Protein AF-A0A355M5H6-F1 (afdb_monomer_lite)

pLDDT: mean 75.2, std 12.37, range [38.09, 90.81]

Secondary structure (DSSP, 8-state):
-HHHHHHHHSSHHHHHHHHHHHHHS-EEEEEETTTTEEEEEEEPPS-GGGHHHHHHHHHHHHHTTPBPTTSSPEEEEEEE---

Sequence (83 aa):
MANLMVKECGTFEQARALLRDVFLSEADLIPDNKNKILTVRLHNLSSRAHDKILDQLITVLNEAEVNFPGTNMLLHYTRIGSS

Structure (mmCIF, N/CA/C/O backbone):
data_AF-A0A355M5H6-F1
#
_entry.id   AF-A0A355M5H6-F1
#
loop_
_atom_site.group_PDB
_atom_site.id
_atom_site.type_symbol
_atom_site.label_atom_id
_atom_site.label_alt_id
_atom_site.label_comp_id
_atom_site.label_asym_id
_atom_site.label_entity_id
_atom_site.label_seq_id
_atom_site.pdbx_PDB_ins_code
_atom_site.Cartn_x
_atom_site.Cartn_y
_atom_site.Cartn_z
_atom_site.occupancy
_atom_site.B_iso_or_equiv
_atom_site.auth_seq_id
_atom_site.auth_comp_id
_atom_site.auth_asym_id
_atom_site.auth_atom_id
_atom_site.pdbx_PDB_model_num
ATOM 1 N N . MET A 1 1 ? 3.373 13.289 -6.917 1.00 52.06 1 MET A N 1
ATOM 2 C CA . MET A 1 1 ? 3.788 11.897 -6.623 1.00 52.06 1 MET A CA 1
ATOM 3 C C . MET A 1 1 ? 4.592 11.254 -7.753 1.00 52.06 1 MET A C 1
ATOM 5 O O . MET A 1 1 ? 5.702 10.833 -7.480 1.00 52.06 1 MET A O 1
ATOM 9 N N . ALA A 1 2 ? 4.143 11.257 -9.016 1.00 52.62 2 ALA A N 1
ATOM 10 C CA . ALA A 1 2 ? 4.883 10.623 -10.127 1.00 52.62 2 ALA A CA 1
ATOM 11 C C . ALA A 1 2 ? 6.336 11.116 -10.338 1.00 52.62 2 ALA A C 1
ATOM 13 O O . ALA A 1 2 ? 7.181 10.341 -10.769 1.00 52.62 2 ALA A O 1
ATOM 14 N N . ASN A 1 3 ? 6.663 12.362 -9.967 1.00 54.25 3 ASN A N 1
ATOM 15 C CA . ASN A 1 3 ? 8.019 12.909 -10.113 1.00 54.25 3 ASN A CA 1
ATOM 16 C C . ASN A 1 3 ? 9.076 12.243 -9.200 1.00 54.25 3 ASN A C 1
ATOM 18 O O . ASN A 1 3 ? 10.261 12.326 -9.502 1.00 54.25 3 ASN A O 1
ATOM 22 N N . LEU A 1 4 ? 8.671 11.561 -8.115 1.00 60.66 4 LEU A N 1
ATOM 23 C CA . LEU A 1 4 ? 9.605 10.788 -7.277 1.00 60.66 4 LEU A CA 1
ATOM 24 C C . LEU A 1 4 ? 10.066 9.493 -7.961 1.00 60.66 4 LEU A C 1
ATOM 26 O O . LEU A 1 4 ? 11.175 9.033 -7.717 1.00 60.66 4 LEU A O 1
ATOM 30 N N . MET A 1 5 ? 9.235 8.934 -8.843 1.00 55.59 5 MET A N 1
ATOM 31 C CA . MET A 1 5 ? 9.489 7.653 -9.507 1.00 55.59 5 MET A CA 1
ATOM 32 C C . MET A 1 5 ? 10.205 7.786 -10.853 1.00 55.59 5 MET A C 1
ATOM 34 O O . MET A 1 5 ? 10.735 6.804 -11.364 1.00 55.59 5 MET A O 1
ATOM 38 N N . VAL A 1 6 ? 10.267 8.994 -11.430 1.00 58.84 6 VAL A N 1
ATOM 39 C CA . VAL A 1 6 ? 10.963 9.247 -12.710 1.00 58.84 6 VAL A CA 1
ATOM 40 C C . VAL A 1 6 ? 12.437 8.852 -12.643 1.00 58.84 6 VAL A C 1
ATOM 42 O O . VAL A 1 6 ? 12.987 8.400 -13.641 1.00 58.84 6 VAL A O 1
ATOM 45 N N . LYS A 1 7 ? 13.066 8.974 -11.466 1.00 56.78 7 LYS A N 1
ATOM 46 C CA . LYS A 1 7 ? 14.472 8.601 -11.260 1.00 56.78 7 LYS A CA 1
ATOM 47 C C . LYS A 1 7 ? 14.756 7.118 -11.511 1.00 56.78 7 LYS A C 1
ATOM 49 O O . LYS A 1 7 ? 15.856 6.803 -11.943 1.00 56.78 7 LYS A O 1
ATOM 54 N N . GLU A 1 8 ? 13.790 6.237 -11.257 1.00 59.91 8 GLU A N 1
ATOM 55 C CA . GLU A 1 8 ? 13.959 4.783 -11.392 1.00 59.91 8 GLU A CA 1
ATOM 56 C C . GLU A 1 8 ? 13.227 4.229 -12.632 1.00 59.91 8 GLU A C 1
ATOM 58 O O . GLU A 1 8 ? 13.743 3.325 -13.280 1.00 59.91 8 GLU A O 1
ATOM 63 N N . CYS A 1 9 ? 12.085 4.807 -13.038 1.00 55.31 9 CYS A N 1
ATOM 64 C CA . CYS A 1 9 ? 11.371 4.436 -14.275 1.00 55.31 9 CYS A CA 1
ATOM 65 C C . CYS A 1 9 ? 11.933 5.103 -15.547 1.00 55.31 9 CYS A C 1
ATOM 67 O O . CYS A 1 9 ? 11.434 4.870 -16.645 1.00 55.31 9 CYS A O 1
ATOM 69 N N . GLY A 1 10 ? 12.899 6.014 -15.429 1.00 63.75 10 GLY A N 1
ATOM 70 C CA . GLY A 1 10 ? 13.497 6.754 -16.548 1.00 63.75 10 GLY A CA 1
ATOM 71 C C . GLY A 1 10 ? 12.605 7.844 -17.163 1.00 63.75 10 GLY A C 1
ATOM 72 O O . GLY A 1 10 ? 13.105 8.906 -17.523 1.00 63.75 10 GLY A O 1
ATOM 73 N N . THR A 1 11 ? 11.285 7.639 -17.260 1.00 70.38 11 THR A N 1
ATOM 74 C CA . THR A 1 11 ? 10.331 8.627 -17.797 1.00 70.38 11 THR A CA 1
ATOM 75 C C . THR A 1 11 ? 9.071 8.767 -16.943 1.00 70.38 11 THR A C 1
ATOM 77 O O . THR A 1 11 ? 8.607 7.828 -16.295 1.00 70.38 11 THR A O 1
ATOM 80 N N . PHE A 1 12 ? 8.478 9.965 -16.969 1.00 71.19 12 PHE A N 1
ATOM 81 C CA . PHE A 1 12 ? 7.238 10.284 -16.251 1.00 71.19 12 PHE A CA 1
ATOM 82 C C . PHE A 1 12 ? 6.039 9.456 -16.716 1.00 71.19 12 PHE A C 1
ATOM 84 O O . PHE A 1 12 ? 5.193 9.092 -15.903 1.00 71.19 12 PHE A O 1
ATOM 91 N N . GLU A 1 13 ? 5.979 9.110 -18.000 1.00 72.12 13 GLU A N 1
ATOM 92 C CA . GLU A 1 13 ? 4.917 8.258 -18.535 1.00 72.12 13 GLU A CA 1
ATOM 93 C C . GLU A 1 13 ? 4.986 6.837 -17.979 1.00 72.12 13 GLU A C 1
ATOM 95 O O . GLU A 1 13 ? 3.958 6.312 -17.560 1.00 72.12 13 GLU A O 1
ATOM 100 N N . GLN A 1 14 ? 6.183 6.250 -17.882 1.00 68.25 14 GLN A N 1
ATOM 101 C CA . GLN A 1 14 ? 6.366 4.923 -17.287 1.00 68.25 14 GLN A CA 1
ATOM 102 C C . GLN A 1 14 ? 6.076 4.930 -15.784 1.00 68.25 14 GLN A C 1
ATOM 104 O O . GLN A 1 14 ? 5.366 4.058 -15.293 1.00 68.25 14 GLN A O 1
ATOM 109 N N . ALA A 1 15 ? 6.536 5.956 -15.062 1.00 69.56 15 ALA A N 1
ATOM 110 C CA . ALA A 1 15 ? 6.188 6.149 -13.655 1.00 69.56 15 ALA A CA 1
ATOM 111 C C . ALA A 1 15 ? 4.667 6.271 -13.447 1.00 69.56 15 ALA A C 1
AT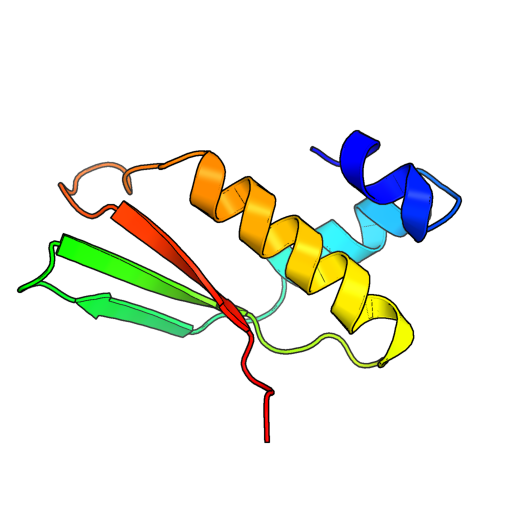OM 113 O O . ALA A 1 15 ? 4.106 5.680 -12.527 1.00 69.56 15 ALA A O 1
ATOM 114 N N . ARG A 1 16 ? 3.977 7.020 -14.315 1.00 74.38 16 ARG A N 1
ATOM 115 C CA . ARG A 1 16 ? 2.522 7.194 -14.244 1.00 74.38 16 ARG A CA 1
ATOM 116 C C . ARG A 1 16 ? 1.768 5.921 -14.621 1.00 74.38 16 ARG A C 1
ATOM 118 O O . ARG A 1 16 ? 0.766 5.628 -13.978 1.00 74.38 16 ARG A O 1
ATOM 125 N N . ALA A 1 17 ? 2.219 5.192 -15.640 1.00 75.31 17 ALA A N 1
ATOM 126 C CA . ALA A 1 17 ? 1.635 3.914 -16.039 1.00 75.31 17 ALA A CA 1
ATOM 127 C C . ALA A 1 17 ? 1.752 2.885 -14.909 1.00 75.31 17 ALA A C 1
ATOM 129 O O . ALA A 1 17 ? 0.758 2.261 -14.558 1.00 75.31 17 ALA A O 1
ATOM 130 N N . LEU A 1 18 ? 2.921 2.808 -14.267 1.00 71.94 18 LEU A N 1
ATOM 131 C CA . LEU A 1 18 ? 3.149 1.941 -13.115 1.00 71.94 18 LEU A CA 1
ATOM 132 C C . LEU A 1 18 ? 2.267 2.332 -11.931 1.00 71.94 18 LEU A C 1
ATOM 134 O O . LEU A 1 18 ? 1.580 1.479 -11.386 1.00 71.94 18 LEU A O 1
ATOM 138 N N . LEU A 1 19 ? 2.223 3.617 -11.560 1.00 73.44 19 LEU A N 1
ATOM 139 C CA .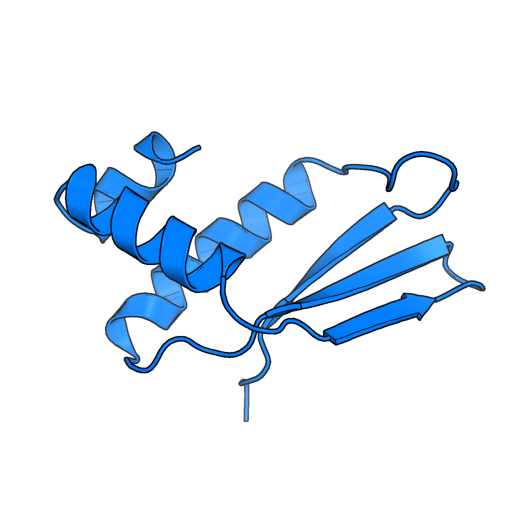 LEU A 1 19 ? 1.324 4.083 -10.499 1.00 73.44 19 LEU A CA 1
ATOM 140 C C . LEU A 1 19 ? -0.127 3.738 -10.808 1.00 73.44 19 LEU A C 1
ATOM 142 O O . LEU A 1 19 ? -0.846 3.278 -9.932 1.00 73.44 19 LEU A O 1
ATOM 146 N N . ARG A 1 20 ? -0.557 3.954 -12.050 1.00 74.69 20 ARG A N 1
ATOM 147 C CA . ARG A 1 20 ? -1.912 3.632 -12.481 1.00 74.69 20 ARG A CA 1
ATOM 148 C C . ARG A 1 20 ? -2.199 2.139 -12.337 1.00 74.69 20 ARG A C 1
ATOM 150 O O . ARG A 1 20 ? -3.258 1.814 -11.820 1.00 74.69 20 ARG A O 1
ATOM 157 N N . ASP A 1 21 ? -1.280 1.265 -12.728 1.00 73.88 21 ASP A N 1
ATOM 158 C CA . ASP A 1 21 ? -1.429 -0.178 -12.520 1.00 73.88 21 ASP A CA 1
ATOM 159 C C . ASP A 1 21 ? -1.457 -0.541 -11.032 1.00 73.88 21 ASP A C 1
ATOM 161 O O . ASP A 1 21 ? -2.304 -1.329 -10.629 1.00 73.88 21 ASP A O 1
ATOM 165 N N . VAL A 1 22 ? -0.622 0.079 -10.187 1.00 73.81 22 VAL A N 1
ATOM 166 C CA . VAL A 1 22 ? -0.674 -0.124 -8.725 1.00 73.81 22 VAL A CA 1
ATOM 167 C C . VAL A 1 22 ? -2.025 0.316 -8.150 1.00 73.81 22 VAL A C 1
ATOM 169 O O . VAL A 1 22 ? -2.590 -0.389 -7.324 1.00 73.81 22 VAL A O 1
ATOM 172 N N . PHE A 1 23 ? -2.559 1.463 -8.581 1.00 69.75 23 PHE A N 1
ATOM 173 C CA . PHE A 1 23 ? -3.844 1.985 -8.099 1.00 69.75 23 PHE A CA 1
ATOM 174 C C . PHE A 1 23 ? -5.062 1.234 -8.651 1.00 69.75 23 PHE A C 1
ATOM 176 O O . PHE A 1 23 ? -6.127 1.289 -8.043 1.00 69.75 23 PHE A O 1
ATOM 183 N N . LEU A 1 24 ? -4.931 0.589 -9.811 1.00 72.25 24 LEU A N 1
ATOM 184 C CA . LEU A 1 24 ? -5.973 -0.251 -10.406 1.00 72.25 24 LEU A CA 1
ATOM 185 C C . LEU A 1 24 ? -5.878 -1.710 -9.956 1.00 72.25 24 LEU A C 1
ATOM 187 O O . LEU A 1 24 ? -6.851 -2.446 -10.105 1.00 72.25 24 LEU A O 1
ATOM 191 N N . SER A 1 25 ? -4.724 -2.127 -9.440 1.00 70.56 25 SER A N 1
ATOM 192 C CA . SER A 1 25 ? -4.540 -3.451 -8.868 1.00 70.56 25 SER A CA 1
A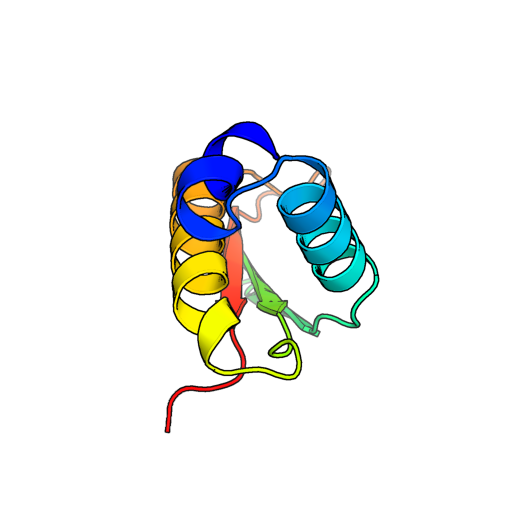TOM 193 C C . SER A 1 25 ? -5.446 -3.621 -7.661 1.00 70.56 25 SER A C 1
ATOM 195 O O . SER A 1 25 ? -5.616 -2.716 -6.842 1.00 70.56 25 SER A O 1
ATOM 197 N N . GLU A 1 26 ? -5.970 -4.832 -7.518 1.00 73.62 26 GLU A N 1
ATOM 198 C CA . GLU A 1 26 ? -6.566 -5.257 -6.263 1.00 73.62 26 GLU A CA 1
ATOM 199 C C . GLU A 1 26 ? -5.510 -5.140 -5.157 1.00 73.62 26 GLU A C 1
ATOM 201 O O . GLU A 1 26 ? -4.320 -5.394 -5.382 1.00 73.62 26 GLU A O 1
ATOM 206 N N . ALA A 1 27 ? -5.946 -4.676 -3.990 1.00 80.19 27 ALA A N 1
ATOM 207 C CA . ALA A 1 27 ? -5.136 -4.522 -2.795 1.00 80.19 27 ALA A CA 1
ATOM 208 C C . ALA A 1 27 ? -5.952 -5.006 -1.598 1.00 80.19 27 ALA A C 1
ATOM 210 O O . ALA A 1 27 ? -7.111 -4.611 -1.438 1.00 80.19 27 ALA A O 1
ATOM 211 N N . ASP A 1 28 ? -5.351 -5.834 -0.745 1.00 83.31 28 ASP A N 1
ATOM 212 C CA . ASP A 1 28 ? -6.024 -6.264 0.477 1.00 83.31 28 ASP A CA 1
ATOM 213 C C . ASP A 1 28 ? -6.011 -5.124 1.497 1.00 83.31 28 ASP A C 1
ATOM 215 O O . ASP A 1 28 ? -4.956 -4.596 1.859 1.00 83.31 28 ASP A O 1
ATOM 219 N N . LEU A 1 29 ? -7.189 -4.779 2.006 1.00 85.00 29 LEU A N 1
ATOM 220 C CA . LEU A 1 29 ? -7.365 -3.829 3.098 1.00 85.00 29 LEU A CA 1
ATOM 221 C C . LEU A 1 29 ? -7.596 -4.608 4.391 1.00 85.00 29 LEU A C 1
ATOM 223 O O . LEU A 1 29 ? -8.657 -5.198 4.588 1.00 85.00 29 LEU A O 1
ATOM 227 N N . ILE A 1 30 ? -6.603 -4.608 5.278 1.00 86.88 30 ILE A N 1
ATOM 228 C CA . ILE A 1 30 ? -6.659 -5.310 6.562 1.00 86.88 30 ILE A CA 1
ATOM 229 C C . ILE A 1 30 ? -6.735 -4.274 7.689 1.00 86.88 30 ILE A C 1
ATOM 231 O O . ILE A 1 30 ? -5.713 -3.686 8.054 1.00 86.88 30 ILE A O 1
ATOM 235 N N . PRO A 1 31 ? -7.932 -4.020 8.246 1.00 87.44 31 PRO A N 1
ATOM 236 C CA . PRO A 1 31 ? -8.087 -3.112 9.372 1.00 87.44 31 PRO A CA 1
ATOM 237 C C . PRO A 1 31 ? -7.594 -3.762 10.670 1.00 87.44 31 PRO A C 1
ATOM 239 O O . PRO A 1 31 ? -8.132 -4.772 11.124 1.00 87.44 31 PRO A O 1
ATOM 242 N N . ASP A 1 32 ? -6.614 -3.141 11.318 1.00 89.56 32 ASP A N 1
ATOM 243 C CA . ASP A 1 32 ? -6.198 -3.439 12.684 1.00 89.56 32 ASP A CA 1
ATOM 244 C C . ASP A 1 32 ? -6.797 -2.407 13.643 1.00 89.56 32 ASP A C 1
ATOM 246 O O . ASP A 1 32 ? -6.287 -1.301 13.852 1.00 89.56 32 ASP A O 1
ATOM 250 N N . ASN A 1 33 ? -7.908 -2.798 14.263 1.00 83.50 33 ASN A N 1
ATOM 251 C CA . ASN A 1 33 ? -8.636 -1.939 15.188 1.00 83.50 33 ASN A CA 1
ATOM 252 C C . ASN A 1 33 ? -7.912 -1.735 16.532 1.00 83.50 33 ASN A C 1
ATOM 254 O O . ASN A 1 33 ? -8.223 -0.782 17.244 1.00 83.50 33 ASN A O 1
ATOM 258 N N . LYS A 1 34 ? -6.965 -2.611 16.900 1.00 85.38 34 LYS A N 1
ATOM 259 C CA . LYS A 1 34 ? -6.218 -2.501 18.163 1.00 85.38 34 LYS A CA 1
ATOM 260 C C . LYS A 1 34 ? -5.113 -1.462 18.047 1.00 85.38 34 LYS A C 1
ATOM 262 O O . LYS A 1 34 ? -4.983 -0.613 18.922 1.00 85.38 34 LYS A O 1
ATOM 267 N N . ASN A 1 35 ? -4.360 -1.519 16.953 1.00 87.25 35 ASN A N 1
ATOM 268 C CA . ASN A 1 35 ? -3.270 -0.583 16.694 1.00 87.25 35 ASN A CA 1
ATOM 269 C C . ASN A 1 35 ? -3.740 0.693 15.984 1.00 87.25 35 ASN A C 1
ATOM 271 O O . ASN A 1 35 ? -2.966 1.635 15.858 1.00 87.25 35 ASN A O 1
ATOM 275 N N . LYS A 1 36 ? -5.013 0.740 15.556 1.00 89.38 36 LYS A N 1
ATOM 276 C CA . LYS A 1 36 ? -5.573 1.796 14.702 1.00 89.38 36 LYS A CA 1
ATOM 277 C C . LYS A 1 36 ? -4.743 1.962 13.431 1.00 89.38 36 LYS A C 1
ATOM 279 O O . LYS A 1 36 ? -4.381 3.070 13.051 1.00 89.38 36 LYS A O 1
ATOM 284 N N . ILE A 1 37 ? -4.433 0.845 12.791 1.00 90.81 37 ILE A N 1
ATOM 285 C CA . ILE A 1 37 ? -3.667 0.812 11.549 1.00 90.81 37 ILE A CA 1
ATOM 286 C C . ILE A 1 37 ? -4.537 0.145 10.494 1.00 90.81 37 ILE A C 1
ATOM 288 O O . ILE A 1 37 ? -5.126 -0.900 10.745 1.00 90.81 37 ILE A O 1
ATOM 292 N N . LEU A 1 38 ? -4.638 0.746 9.317 1.00 89.38 38 LEU A N 1
ATOM 293 C CA . LEU A 1 38 ? -5.252 0.128 8.154 1.00 89.38 38 LEU A CA 1
ATOM 294 C C . LEU A 1 38 ? -4.136 -0.308 7.212 1.00 89.38 38 LEU A C 1
ATOM 296 O O . LEU A 1 38 ? -3.529 0.518 6.528 1.00 89.38 38 LEU A O 1
ATOM 300 N N . THR A 1 39 ? -3.858 -1.608 7.200 1.00 90.00 39 THR A N 1
ATOM 301 C CA . THR A 1 39 ? -2.798 -2.163 6.366 1.00 90.00 39 THR A CA 1
ATOM 302 C C . THR A 1 39 ? -3.314 -2.358 4.947 1.00 90.00 39 THR A C 1
ATOM 304 O O . THR A 1 39 ? -4.209 -3.169 4.717 1.00 90.00 39 THR A O 1
ATOM 307 N N . VAL A 1 40 ? -2.736 -1.631 3.997 1.00 87.19 40 VAL A N 1
ATOM 308 C CA . VAL A 1 40 ? -2.982 -1.763 2.562 1.00 87.19 40 VAL A CA 1
ATOM 309 C C . VAL A 1 40 ? -1.895 -2.666 1.987 1.00 87.19 40 VAL A C 1
ATOM 311 O O . VAL A 1 40 ? -0.724 -2.280 1.935 1.00 87.19 40 VAL A O 1
ATOM 314 N N . ARG A 1 41 ? -2.253 -3.883 1.581 1.00 85.75 41 ARG A N 1
ATOM 315 C CA . ARG A 1 41 ? -1.313 -4.825 0.969 1.00 85.75 41 ARG A CA 1
ATOM 316 C C . ARG A 1 41 ? -1.409 -4.731 -0.545 1.00 85.75 41 ARG A C 1
ATOM 318 O O . ARG A 1 41 ? -2.403 -5.127 -1.142 1.00 85.75 41 ARG A O 1
ATOM 325 N N . LEU A 1 42 ? -0.355 -4.218 -1.159 1.00 79.31 42 LEU A N 1
ATOM 326 C CA . LEU A 1 42 ? -0.228 -4.109 -2.604 1.00 79.31 42 LEU A CA 1
ATOM 327 C C . LEU A 1 42 ? 0.242 -5.451 -3.178 1.00 79.31 42 LEU A C 1
ATOM 329 O O . LEU A 1 42 ? 1.233 -6.024 -2.711 1.00 79.31 42 LEU A O 1
ATOM 333 N N . HIS A 1 43 ? -0.460 -5.956 -4.192 1.00 74.00 43 HIS A N 1
ATOM 334 C CA . HIS A 1 43 ? -0.029 -7.135 -4.940 1.00 74.00 43 HIS A CA 1
ATOM 335 C C . HIS A 1 43 ? 1.111 -6.732 -5.886 1.00 74.00 43 HIS A C 1
ATOM 337 O O . HIS A 1 43 ? 1.099 -5.651 -6.475 1.00 74.00 43 HIS A O 1
ATOM 343 N N . ASN A 1 44 ? 2.147 -7.568 -5.983 1.00 63.59 44 ASN A N 1
ATOM 344 C CA . ASN A 1 44 ? 3.335 -7.251 -6.770 1.00 63.59 44 ASN A CA 1
ATOM 345 C C . ASN A 1 44 ? 2.970 -7.119 -8.257 1.00 63.59 44 ASN A C 1
ATOM 347 O O . ASN A 1 44 ? 2.359 -8.022 -8.828 1.00 63.59 44 ASN A O 1
ATOM 351 N N . LEU A 1 45 ? 3.399 -6.031 -8.898 1.00 59.78 45 LEU A N 1
ATOM 352 C CA . LEU A 1 45 ? 3.352 -5.933 -10.354 1.00 59.78 45 LEU A CA 1
ATOM 353 C C . LEU A 1 45 ? 4.409 -6.871 -10.958 1.00 59.78 45 LEU A C 1
ATOM 355 O O . LEU A 1 45 ? 5.455 -7.131 -10.365 1.00 59.78 45 LEU A O 1
ATOM 359 N N . SER A 1 46 ? 4.120 -7.409 -12.137 1.00 55.53 46 SER A N 1
ATOM 360 C CA . SER A 1 46 ? 4.654 -8.652 -12.720 1.00 55.53 46 SER A CA 1
ATOM 361 C C . SER A 1 46 ? 6.169 -8.730 -13.006 1.00 55.53 46 SER A C 1
ATOM 363 O O . SER A 1 46 ? 6.601 -9.658 -13.686 1.00 55.53 46 SER A O 1
ATOM 365 N N . SER A 1 47 ? 7.004 -7.789 -12.555 1.00 59.47 47 SER A N 1
ATOM 366 C CA . SER A 1 47 ? 8.440 -7.774 -12.871 1.00 59.47 47 SER A CA 1
ATOM 367 C C . SER A 1 47 ? 9.299 -7.294 -11.702 1.00 59.47 47 SER A C 1
ATOM 369 O O . SER A 1 47 ? 9.082 -6.204 -11.180 1.00 59.47 47 SER A O 1
ATOM 371 N N . ARG A 1 48 ? 10.343 -8.074 -11.374 1.00 63.19 48 ARG A N 1
ATOM 372 C CA . ARG A 1 48 ? 11.334 -7.804 -10.308 1.00 63.19 48 ARG A CA 1
ATOM 373 C C . ARG A 1 48 ? 12.027 -6.444 -10.423 1.00 63.19 48 ARG A C 1
ATOM 375 O O . ARG A 1 48 ? 12.510 -5.911 -9.431 1.00 63.19 48 ARG A O 1
ATOM 382 N N . ALA A 1 49 ? 12.089 -5.874 -11.627 1.00 61.25 49 ALA A N 1
ATOM 383 C CA . ALA A 1 49 ? 12.630 -4.531 -11.839 1.00 61.25 49 ALA A CA 1
ATOM 384 C C . ALA A 1 49 ? 11.800 -3.445 -11.128 1.00 61.25 49 ALA A C 1
ATOM 386 O O . ALA A 1 49 ? 12.327 -2.390 -10.788 1.00 61.25 49 ALA A O 1
ATOM 387 N N . HIS A 1 50 ? 10.519 -3.713 -10.868 1.00 65.44 50 HIS A N 1
ATOM 388 C CA . HIS A 1 50 ? 9.602 -2.783 -10.220 1.00 65.44 50 HIS A CA 1
ATOM 389 C C . HIS A 1 50 ? 9.538 -2.945 -8.698 1.00 65.44 50 HIS A C 1
ATOM 391 O O . HIS A 1 50 ? 8.983 -2.070 -8.040 1.00 65.44 50 HIS A O 1
ATOM 397 N N . ASP A 1 51 ? 10.142 -3.994 -8.128 1.00 71.81 51 ASP A N 1
ATOM 398 C CA . ASP A 1 51 ? 10.124 -4.237 -6.678 1.00 71.81 51 ASP A CA 1
ATOM 399 C C . ASP A 1 51 ? 10.778 -3.074 -5.922 1.00 71.81 51 ASP A C 1
ATOM 401 O O . ASP A 1 51 ? 10.209 -2.542 -4.975 1.00 71.81 51 ASP A O 1
ATOM 405 N N . LYS A 1 52 ? 11.929 -2.593 -6.411 1.00 73.56 52 LYS A N 1
ATOM 406 C CA . LYS A 1 52 ? 12.653 -1.464 -5.808 1.00 73.56 52 LYS A CA 1
ATOM 407 C C . LYS A 1 52 ? 11.868 -0.150 -5.887 1.00 73.56 52 LYS A C 1
ATOM 409 O O . LYS A 1 52 ? 11.873 0.639 -4.944 1.00 73.56 52 LYS A O 1
ATOM 414 N N . ILE A 1 53 ? 11.166 0.064 -6.999 1.00 74.25 53 ILE A N 1
ATOM 415 C CA . ILE A 1 53 ? 10.304 1.232 -7.218 1.00 74.25 53 ILE A CA 1
ATOM 416 C C . ILE A 1 53 ? 9.095 1.183 -6.275 1.00 74.25 53 ILE A C 1
ATOM 418 O O . ILE A 1 53 ? 8.702 2.206 -5.713 1.00 74.25 53 ILE A O 1
ATOM 422 N N . LEU A 1 54 ? 8.523 -0.007 -6.079 1.00 76.12 54 LEU A N 1
ATOM 423 C CA . LEU A 1 54 ? 7.397 -0.231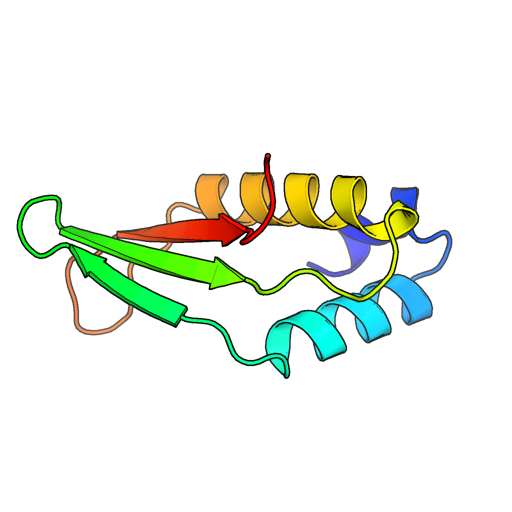 -5.181 1.00 76.12 54 LEU A CA 1
ATOM 424 C C . LEU A 1 54 ? 7.801 -0.068 -3.711 1.00 76.12 54 LEU A C 1
ATOM 426 O O . LEU A 1 54 ? 7.080 0.588 -2.967 1.00 76.12 54 LEU A O 1
ATOM 430 N N . ASP A 1 55 ? 8.960 -0.588 -3.301 1.00 79.19 55 ASP A N 1
ATOM 431 C CA . ASP A 1 55 ? 9.478 -0.403 -1.941 1.00 79.19 55 ASP A CA 1
ATOM 432 C C . ASP A 1 55 ? 9.698 1.087 -1.635 1.00 79.19 55 ASP A C 1
ATOM 434 O O . ASP A 1 55 ? 9.256 1.576 -0.597 1.00 79.19 55 ASP A O 1
ATOM 438 N N . GLN A 1 56 ? 10.281 1.851 -2.569 1.00 78.44 56 GLN A N 1
ATOM 439 C CA . GLN A 1 56 ? 10.414 3.305 -2.411 1.00 78.44 56 GLN A CA 1
ATOM 440 C C . GLN A 1 56 ? 9.061 4.018 -2.323 1.00 78.44 56 GLN A C 1
ATOM 442 O O . GLN A 1 56 ? 8.905 4.937 -1.518 1.00 78.44 56 GLN A O 1
ATOM 447 N N . LEU A 1 57 ? 8.075 3.606 -3.127 1.00 78.56 57 LEU A N 1
ATOM 448 C CA . LEU A 1 57 ? 6.720 4.145 -3.031 1.00 78.56 57 LEU A CA 1
ATOM 449 C C . LEU A 1 57 ? 6.134 3.908 -1.645 1.00 78.56 57 LEU A C 1
ATOM 451 O O . LEU A 1 57 ? 5.593 4.830 -1.044 1.00 78.56 57 LEU A O 1
ATOM 455 N N . ILE A 1 58 ? 6.244 2.675 -1.154 1.00 81.75 58 ILE A N 1
ATOM 456 C CA . ILE A 1 58 ? 5.724 2.261 0.145 1.00 81.75 58 ILE A CA 1
ATOM 457 C C . ILE A 1 58 ? 6.371 3.081 1.259 1.00 81.75 58 ILE A C 1
ATOM 459 O O . ILE A 1 58 ? 5.654 3.570 2.129 1.00 81.75 58 ILE A O 1
ATOM 463 N N . THR A 1 59 ? 7.690 3.296 1.216 1.00 83.88 59 THR A N 1
ATOM 464 C CA . THR A 1 59 ? 8.380 4.165 2.178 1.00 83.88 59 THR A CA 1
ATOM 465 C C . THR A 1 59 ? 7.779 5.566 2.179 1.00 83.88 59 THR A C 1
ATOM 467 O O . THR A 1 59 ? 7.352 6.033 3.227 1.00 83.88 59 THR A O 1
ATOM 470 N N . VAL A 1 60 ? 7.651 6.198 1.011 1.00 83.81 60 VAL A N 1
ATOM 471 C CA . VAL A 1 60 ? 7.115 7.565 0.896 1.00 83.81 60 VAL A CA 1
ATOM 472 C C . VAL A 1 60 ? 5.654 7.648 1.350 1.00 83.81 60 VAL A C 1
ATOM 474 O O . VAL A 1 60 ? 5.254 8.619 1.987 1.00 83.81 60 VAL A O 1
ATOM 477 N N . LEU A 1 61 ? 4.837 6.645 1.020 1.00 83.38 61 LEU A N 1
ATOM 478 C CA . LEU A 1 61 ? 3.433 6.597 1.431 1.00 83.38 61 LEU A CA 1
ATOM 479 C C . LEU A 1 61 ? 3.284 6.411 2.946 1.00 83.38 61 LEU A C 1
ATOM 481 O O . LEU A 1 61 ? 2.394 7.015 3.540 1.00 83.38 61 LEU A O 1
ATOM 485 N N . ASN A 1 62 ? 4.155 5.610 3.561 1.00 86.75 62 ASN A N 1
ATOM 486 C CA . ASN A 1 62 ? 4.185 5.412 5.009 1.00 86.75 62 ASN A CA 1
ATOM 487 C C . ASN A 1 62 ? 4.738 6.641 5.749 1.00 86.75 62 ASN A C 1
ATOM 489 O O . ASN A 1 62 ? 4.209 6.995 6.796 1.00 86.75 62 ASN A O 1
ATOM 493 N N . GLU A 1 63 ? 5.740 7.328 5.193 1.00 86.38 63 GLU A N 1
ATOM 494 C CA . GLU A 1 63 ? 6.265 8.595 5.731 1.00 86.38 63 GLU A CA 1
ATOM 495 C C . GLU A 1 63 ? 5.245 9.738 5.673 1.00 86.38 63 GLU A C 1
ATOM 497 O O . GLU A 1 63 ? 5.328 10.681 6.453 1.00 86.38 63 GLU A O 1
ATOM 502 N N . ALA A 1 64 ? 4.271 9.671 4.763 1.00 83.75 64 ALA A N 1
ATOM 503 C CA . ALA A 1 64 ? 3.207 10.665 4.687 1.00 83.75 64 ALA A CA 1
ATOM 504 C C . ALA A 1 64 ? 2.200 10.568 5.852 1.00 83.75 64 ALA A C 1
ATOM 506 O O . ALA A 1 64 ? 1.355 11.456 5.968 1.00 83.75 64 ALA A O 1
ATOM 507 N N . GLU A 1 65 ? 2.268 9.507 6.672 1.00 85.69 65 GLU A N 1
ATOM 508 C CA . GLU A 1 65 ? 1.463 9.296 7.887 1.00 85.69 65 GLU A CA 1
ATOM 509 C C . GLU A 1 65 ? -0.024 9.651 7.701 1.00 85.69 65 GLU A C 1
ATOM 511 O O . GLU A 1 65 ? -0.653 10.359 8.492 1.00 85.69 65 GLU A O 1
ATOM 516 N N . VAL A 1 66 ? -0.602 9.181 6.595 1.00 86.81 66 VAL A N 1
ATOM 517 C CA . VAL A 1 66 ? -1.959 9.561 6.198 1.00 86.81 66 VAL A CA 1
ATOM 518 C C . VAL A 1 66 ? -2.982 8.770 7.006 1.00 86.81 66 VAL A C 1
ATOM 520 O O . VAL A 1 66 ? -2.982 7.542 6.998 1.00 86.81 66 VAL A O 1
ATOM 523 N N . ASN A 1 67 ? -3.917 9.469 7.646 1.00 89.44 67 ASN A N 1
ATOM 524 C CA . ASN A 1 67 ? -5.065 8.833 8.285 1.00 89.44 67 ASN A CA 1
ATOM 525 C C . ASN A 1 67 ? -6.190 8.584 7.276 1.00 89.44 67 ASN A C 1
ATOM 527 O O . ASN A 1 67 ? -6.505 9.445 6.450 1.00 89.44 67 ASN A O 1
ATOM 531 N N . PHE A 1 68 ? -6.830 7.419 7.365 1.00 85.25 68 PHE A N 1
ATOM 532 C CA . PHE A 1 68 ? -7.952 7.084 6.500 1.00 85.25 68 PHE A CA 1
ATOM 533 C C . PHE A 1 68 ? -9.189 7.929 6.866 1.00 85.25 68 PHE A C 1
ATOM 535 O O . PHE A 1 68 ? -9.599 7.947 8.034 1.00 85.25 68 PHE A O 1
ATOM 542 N N . PRO A 1 69 ? -9.801 8.636 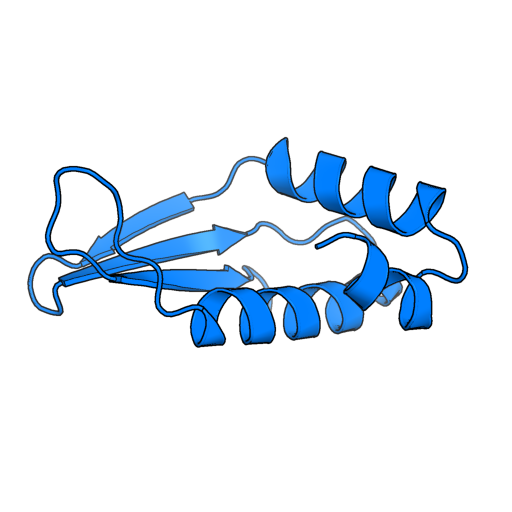5.896 1.00 84.75 69 PRO A N 1
ATOM 543 C CA . PRO A 1 69 ? -10.858 9.605 6.164 1.00 84.75 69 PRO A CA 1
ATOM 544 C C . PRO A 1 69 ? -12.063 8.958 6.850 1.00 84.75 69 PRO A C 1
ATOM 546 O O . PRO A 1 69 ? -12.503 7.870 6.488 1.00 84.75 69 PRO A O 1
ATOM 549 N N . GLY A 1 70 ? -12.608 9.643 7.857 1.00 84.25 70 GLY A N 1
ATOM 550 C CA . GLY A 1 70 ? -13.730 9.127 8.649 1.00 84.25 70 GLY A CA 1
ATOM 551 C C . GLY A 1 70 ? -13.341 8.057 9.675 1.00 84.25 70 GLY A C 1
ATOM 552 O O . GLY A 1 70 ? -14.215 7.530 10.358 1.00 84.25 70 GLY A O 1
ATOM 553 N N . THR A 1 71 ? -12.049 7.758 9.828 1.00 85.81 71 THR A N 1
ATOM 554 C CA . THR A 1 71 ? -11.529 6.862 10.866 1.00 85.81 71 THR A CA 1
ATOM 555 C C . THR A 1 71 ? -10.335 7.496 11.576 1.00 85.81 71 THR A C 1
ATOM 557 O O . THR A 1 71 ? -9.762 8.475 11.107 1.00 85.81 71 THR A O 1
ATOM 560 N N . ASN A 1 72 ? -9.938 6.923 12.712 1.00 86.19 72 ASN A N 1
ATOM 561 C CA . ASN A 1 72 ? -8.688 7.281 13.384 1.00 86.19 72 ASN A CA 1
ATOM 562 C C . ASN A 1 72 ? -7.574 6.271 13.057 1.00 86.19 72 ASN A C 1
ATOM 564 O O . ASN A 1 72 ? -6.738 6.009 13.922 1.00 86.19 72 ASN A O 1
ATOM 568 N N . MET A 1 73 ? -7.633 5.643 11.875 1.00 88.81 73 MET A N 1
ATOM 569 C CA . MET A 1 73 ? -6.688 4.614 11.450 1.00 88.81 73 MET A CA 1
ATOM 570 C C . MET A 1 73 ? -5.588 5.201 10.571 1.00 88.81 73 MET A C 1
ATOM 572 O O . MET A 1 73 ? -5.884 5.854 9.570 1.00 88.81 73 MET A O 1
ATOM 576 N N . LEU A 1 74 ? -4.338 4.915 10.918 1.00 90.69 74 LEU A N 1
ATOM 577 C CA . LEU A 1 74 ? -3.171 5.258 10.118 1.00 90.69 74 LEU A CA 1
ATOM 578 C C . LEU A 1 74 ? -3.053 4.285 8.944 1.00 90.69 74 LEU A C 1
ATOM 580 O O . LEU A 1 74 ? -3.091 3.070 9.142 1.00 90.69 74 LEU A O 1
ATOM 584 N N . LEU A 1 75 ? -2.907 4.797 7.726 1.00 89.75 75 LEU A N 1
ATOM 585 C CA . LEU A 1 75 ? -2.646 3.963 6.558 1.00 89.75 75 LEU A CA 1
ATOM 586 C C . LEU A 1 75 ? -1.221 3.424 6.619 1.00 89.75 75 LEU A C 1
ATOM 588 O O . LEU A 1 75 ? -0.265 4.187 6.731 1.00 89.75 75 LEU A O 1
ATOM 592 N N . HIS A 1 76 ? -1.092 2.106 6.507 1.00 90.06 76 HIS A N 1
ATOM 593 C CA . HIS A 1 76 ? 0.196 1.437 6.433 1.00 90.06 76 HIS A CA 1
ATOM 594 C C . HIS A 1 76 ? 0.266 0.577 5.176 1.00 90.06 76 HIS A C 1
ATOM 596 O O . HIS A 1 76 ? -0.489 -0.375 5.011 1.00 90.06 76 HIS A O 1
ATOM 602 N N . TYR A 1 77 ? 1.172 0.906 4.271 1.00 87.50 77 TYR A N 1
ATOM 603 C CA . TYR A 1 77 ? 1.339 0.219 3.002 1.00 87.50 77 TYR A CA 1
ATOM 604 C C . TYR A 1 77 ? 2.396 -0.872 3.139 1.00 87.50 77 TYR A C 1
ATOM 606 O O . TYR A 1 77 ? 3.473 -0.650 3.692 1.00 87.50 77 TYR A O 1
ATOM 614 N N . THR A 1 78 ? 2.094 -2.054 2.614 1.00 85.06 78 THR A N 1
ATOM 615 C CA . THR A 1 78 ? 3.011 -3.200 2.548 1.00 85.06 78 THR A CA 1
ATOM 616 C C . THR A 1 78 ? 2.833 -3.906 1.208 1.00 85.06 78 THR A C 1
ATOM 618 O O . THR A 1 78 ? 1.790 -3.763 0.575 1.00 85.06 78 THR A O 1
ATOM 621 N N . ARG A 1 79 ? 3.823 -4.674 0.745 1.00 80.25 79 ARG A N 1
ATOM 622 C CA . ARG A 1 79 ? 3.686 -5.493 -0.471 1.00 80.25 79 ARG A CA 1
ATOM 623 C C . ARG A 1 79 ? 3.562 -6.975 -0.147 1.00 80.25 79 ARG A C 1
ATOM 625 O O . ARG A 1 79 ? 4.164 -7.471 0.804 1.00 80.25 79 ARG A O 1
ATOM 632 N N . ILE A 1 80 ? 2.802 -7.697 -0.962 1.00 72.00 80 ILE A N 1
ATOM 633 C CA . ILE A 1 80 ? 2.684 -9.154 -0.885 1.00 72.00 80 ILE A CA 1
ATOM 634 C C . ILE A 1 80 ? 3.844 -9.764 -1.673 1.00 72.00 80 ILE A C 1
ATOM 636 O O . ILE A 1 80 ? 3.755 -9.926 -2.886 1.00 72.00 80 ILE A O 1
ATOM 640 N N . GLY A 1 81 ? 4.948 -10.075 -0.992 1.00 59.84 81 GLY A N 1
ATOM 641 C CA . GLY A 1 81 ? 6.063 -10.772 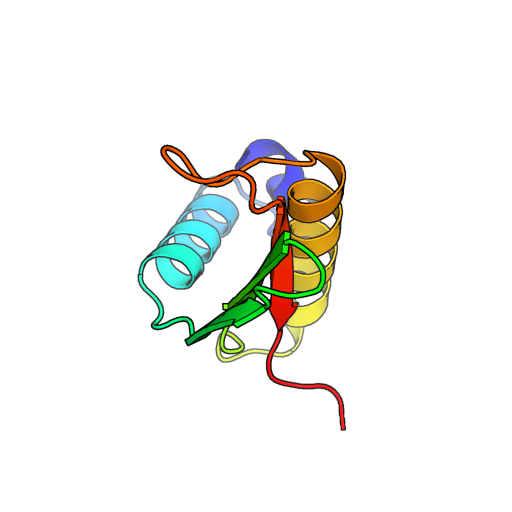-1.633 1.00 59.84 81 GLY A CA 1
ATOM 642 C C . GLY A 1 81 ? 7.425 -10.524 -1.004 1.00 59.84 81 GLY A C 1
ATOM 643 O O . GLY A 1 81 ? 8.291 -9.922 -1.624 1.00 59.84 81 GLY A O 1
ATOM 644 N N . SER A 1 82 ? 7.670 -11.046 0.188 1.00 41.88 82 SER A N 1
ATOM 645 C CA . SER A 1 82 ? 9.043 -11.338 0.605 1.00 41.88 82 SER A CA 1
ATOM 646 C C . SER A 1 82 ? 9.060 -12.701 1.284 1.00 41.88 82 SER A C 1
ATOM 648 O O . SER A 1 82 ? 8.789 -12.822 2.478 1.00 41.88 82 SER A O 1
ATOM 650 N N . SER A 1 83 ? 9.309 -13.731 0.482 1.00 38.09 83 SER A N 1
ATOM 651 C CA . SER A 1 83 ? 9.949 -14.970 0.924 1.00 38.09 83 SER A CA 1
ATOM 652 C C . SER A 1 83 ? 11.289 -15.066 0.216 1.00 38.09 83 SER A C 1
ATOM 654 O O . SER A 1 83 ? 11.334 -14.664 -0.971 1.00 38.09 83 SER A O 1
#

Foldseek 3Di:
DLVVLCVLLVDSVSSVVVVVCQVVDDWDFDQDPPVLATETETEDDDDPSCPVVVVVVQVVQLVVQDHDPPGSHTYHYHYDDDD

Radius of gyration: 13.32 Å; chains: 1; bounding box: 28×28×37 Å